Protein AF-A0A318T7P8-F1 (afdb_monomer)

InterPro dom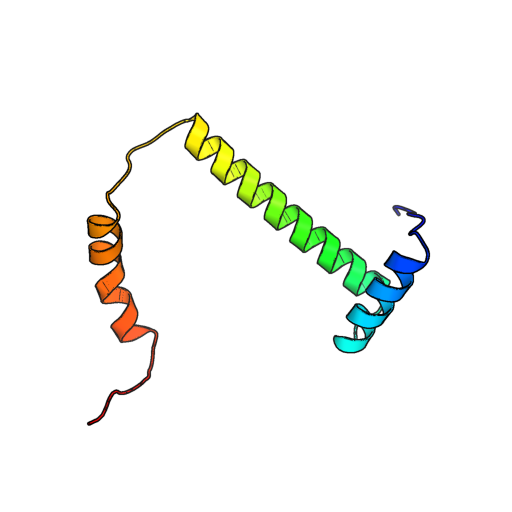ains:
  IPR010985 Ribbon-helix-helix [SSF47598] (2-41)

Radius of gyration: 21.21 Å; Cα contacts (8 Å, |Δi|>4): 17; chains: 1; bounding box: 53×39×42 Å

Sequence (80 aa):
MLALRLPPNIEKRLEKLARNEGKTKNEFALEVLMNHMEDLEDLAIAEQRIAEGGPTISLDEVMKKYAEIDKDVTGVDDQD

Structure (mmCIF, N/CA/C/O backbone):
data_AF-A0A318T7P8-F1
#
_entry.id   AF-A0A318T7P8-F1
#
loop_
_atom_site.group_PDB
_atom_site.id
_atom_site.type_symbol
_atom_site.label_atom_id
_atom_site.label_alt_id
_atom_site.label_comp_id
_atom_site.label_asym_id
_atom_site.label_entity_id
_atom_site.label_seq_id
_atom_site.pdbx_PDB_ins_code
_atom_site.Cartn_x
_atom_site.Cartn_y
_atom_site.Cartn_z
_atom_site.occupancy
_atom_site.B_iso_or_equiv
_atom_site.auth_seq_id
_atom_site.auth_comp_id
_atom_site.auth_asym_id
_atom_site.auth_atom_id
_atom_site.pdbx_PDB_model_num
ATOM 1 N N . MET A 1 1 ? -10.875 18.121 6.007 1.00 68.62 1 MET A N 1
ATOM 2 C CA . MET A 1 1 ? -11.216 16.884 6.740 1.00 68.62 1 MET A CA 1
ATOM 3 C C . MET A 1 1 ? -12.050 16.019 5.811 1.00 68.62 1 MET A C 1
ATOM 5 O O . MET A 1 1 ? -13.077 16.493 5.340 1.00 68.62 1 MET A O 1
ATOM 9 N N . LEU A 1 2 ? -11.575 14.820 5.478 1.00 78.94 2 LEU A N 1
ATOM 10 C CA . LEU A 1 2 ? -12.291 13.869 4.627 1.00 78.94 2 LEU A CA 1
ATOM 11 C C . LEU A 1 2 ? -13.084 12.916 5.531 1.00 78.94 2 LEU A C 1
ATOM 13 O O . LEU A 1 2 ? -12.493 12.239 6.366 1.00 78.94 2 LEU A O 1
ATOM 17 N N . ALA A 1 3 ? -14.410 12.892 5.401 1.00 85.56 3 ALA A N 1
ATOM 18 C CA . ALA A 1 3 ? -15.271 12.006 6.182 1.00 85.56 3 ALA A CA 1
ATOM 19 C C . ALA A 1 3 ? -15.698 10.810 5.325 1.00 85.56 3 ALA A C 1
ATOM 21 O O . ALA A 1 3 ? -16.476 10.962 4.383 1.00 85.56 3 ALA A O 1
ATOM 22 N N . LEU A 1 4 ? -15.195 9.623 5.661 1.00 87.25 4 LEU A N 1
ATOM 23 C CA . LEU A 1 4 ? -15.520 8.373 4.977 1.00 87.25 4 LEU A CA 1
ATOM 24 C C . LEU A 1 4 ? -16.375 7.496 5.889 1.00 87.25 4 LEU A C 1
ATOM 26 O O . LEU A 1 4 ? -16.063 7.322 7.066 1.00 87.25 4 LEU A O 1
ATOM 30 N N . ARG A 1 5 ? -17.449 6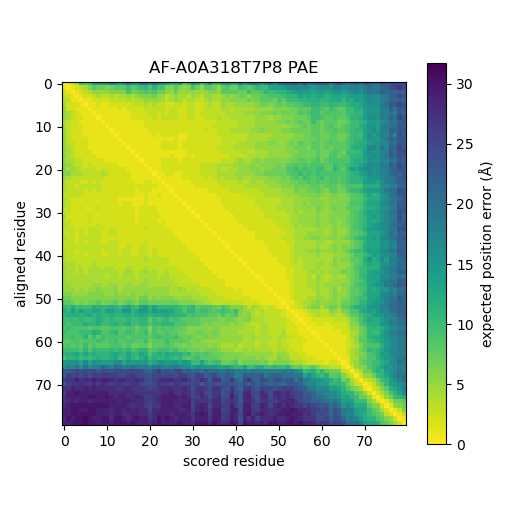.915 5.344 1.00 91.94 5 ARG A N 1
ATOM 31 C CA . ARG A 1 5 ? -18.175 5.843 6.033 1.00 91.94 5 ARG A CA 1
ATOM 32 C C . ARG A 1 5 ? -17.586 4.509 5.618 1.00 91.94 5 ARG A C 1
ATOM 34 O O . ARG A 1 5 ? -17.708 4.114 4.462 1.00 91.94 5 ARG A O 1
ATOM 41 N N . LEU A 1 6 ? -16.977 3.819 6.572 1.00 92.12 6 LEU A N 1
ATOM 42 C CA . LEU A 1 6 ? -16.466 2.476 6.349 1.00 92.12 6 LEU A CA 1
ATOM 43 C C . LEU A 1 6 ? -17.574 1.442 6.587 1.00 92.12 6 LEU A C 1
ATOM 45 O O . LEU A 1 6 ? -18.348 1.575 7.538 1.00 92.12 6 LEU A O 1
ATOM 49 N N . PRO A 1 7 ? -17.654 0.388 5.759 1.00 97.31 7 PRO A N 1
ATOM 50 C CA . PRO A 1 7 ? -18.470 -0.774 6.072 1.00 97.31 7 PRO A CA 1
ATOM 51 C C . PRO A 1 7 ? -18.074 -1.385 7.434 1.00 97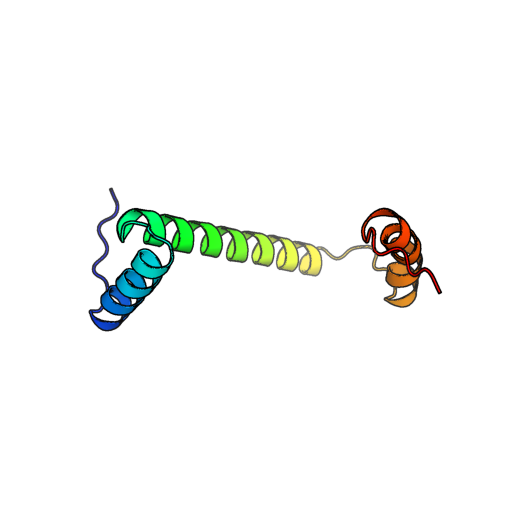.31 7 PRO A C 1
ATOM 53 O O . PRO A 1 7 ? -16.879 -1.443 7.747 1.00 97.31 7 PRO A O 1
ATOM 56 N N . PRO A 1 8 ? -19.025 -1.912 8.235 1.00 96.88 8 PRO A N 1
ATOM 57 C CA . PRO A 1 8 ? -18.744 -2.377 9.599 1.00 96.88 8 PRO A CA 1
ATOM 58 C C . PRO A 1 8 ? -17.658 -3.459 9.704 1.00 96.88 8 PRO A C 1
ATOM 60 O O . PRO A 1 8 ? -16.950 -3.549 10.705 1.00 96.88 8 PRO A O 1
ATOM 63 N N . ASN A 1 9 ? -17.517 -4.308 8.685 1.00 97.50 9 ASN A N 1
ATOM 64 C CA . ASN A 1 9 ? -16.475 -5.334 8.635 1.00 97.50 9 ASN A CA 1
ATOM 65 C C . ASN A 1 9 ? -15.075 -4.733 8.438 1.00 97.50 9 ASN A C 1
ATOM 67 O O . ASN A 1 9 ? -14.120 -5.220 9.041 1.00 97.50 9 ASN A O 1
ATOM 71 N N . ILE A 1 10 ? -14.951 -3.686 7.620 1.00 96.06 10 ILE A N 1
ATOM 72 C CA . ILE A 1 10 ? -13.688 -2.975 7.398 1.00 96.06 10 ILE A CA 1
ATOM 73 C C . ILE A 1 10 ? -13.303 -2.208 8.653 1.00 96.06 10 ILE A C 1
ATOM 75 O O . ILE A 1 10 ? -12.167 -2.319 9.105 1.00 96.06 10 ILE A O 1
ATOM 79 N N . GLU A 1 11 ? -14.259 -1.522 9.277 1.00 95.19 11 GLU A N 1
ATOM 80 C CA . GLU A 1 11 ? -14.002 -0.783 10.509 1.00 95.19 11 GLU A CA 1
ATOM 81 C C . GLU A 1 11 ? -13.495 -1.696 11.639 1.00 95.19 11 GLU A C 1
ATOM 83 O O . GLU A 1 11 ? -12.497 -1.380 12.287 1.00 95.19 11 GLU A O 1
ATOM 88 N N . LYS A 1 12 ? -14.109 -2.875 11.822 1.00 96.56 12 LYS A N 1
ATOM 89 C CA . LYS A 1 12 ? -13.645 -3.877 12.799 1.00 96.56 12 LYS A CA 1
ATOM 90 C C . LYS A 1 12 ? -12.232 -4.385 12.506 1.00 96.56 12 LYS A C 1
ATOM 92 O O . LYS A 1 12 ? -11.458 -4.610 13.434 1.00 96.56 12 LYS A O 1
ATOM 97 N N . ARG A 1 13 ? -11.895 -4.601 11.230 1.00 96.88 13 ARG A N 1
ATOM 98 C CA . ARG A 1 13 ? -10.549 -5.039 10.822 1.00 96.88 13 ARG A CA 1
ATOM 99 C C . ARG A 1 13 ? -9.512 -3.955 11.100 1.00 96.88 13 ARG A C 1
ATOM 101 O O . ARG A 1 13 ? -8.486 -4.261 11.697 1.00 96.88 13 ARG A O 1
ATOM 108 N N . LEU A 1 14 ? -9.812 -2.716 10.717 1.00 96.12 14 LEU A N 1
ATOM 109 C CA . LEU A 1 14 ? -8.961 -1.552 10.947 1.00 96.12 14 LEU A CA 1
ATOM 110 C C . LEU A 1 14 ? -8.690 -1.353 12.443 1.00 96.12 14 LEU A C 1
ATOM 112 O O . LEU A 1 14 ? -7.549 -1.169 12.844 1.00 96.12 14 LEU A O 1
ATOM 116 N N . GLU A 1 15 ? -9.723 -1.468 13.280 1.00 96.19 15 GLU A N 1
ATOM 117 C CA . GLU A 1 15 ? -9.585 -1.343 14.733 1.00 96.19 15 GLU A CA 1
ATOM 118 C C . GLU A 1 15 ? -8.714 -2.443 15.348 1.00 96.19 15 GLU A C 1
ATOM 120 O O . GLU A 1 15 ? -7.889 -2.169 16.220 1.00 96.19 15 GLU A O 1
ATOM 125 N N . LYS A 1 16 ? -8.871 -3.689 14.882 1.00 97.81 16 LYS A N 1
ATOM 126 C CA . LYS A 1 16 ? -8.049 -4.814 15.341 1.00 97.81 16 LYS A CA 1
ATOM 127 C C . LYS A 1 16 ? -6.572 -4.600 15.001 1.00 97.81 16 LYS A C 1
ATOM 129 O O . LYS A 1 16 ? -5.725 -4.827 15.858 1.00 97.81 16 LYS A O 1
ATOM 134 N N . LEU A 1 17 ? -6.277 -4.186 13.770 1.00 97.50 17 LEU A N 1
ATOM 135 C CA . LEU A 1 17 ? -4.906 -3.944 13.317 1.00 97.50 17 LEU A CA 1
ATOM 136 C C . LEU A 1 17 ? -4.274 -2.760 14.059 1.00 97.50 17 LEU A C 1
ATOM 138 O O . LEU A 1 17 ? -3.206 -2.921 14.639 1.00 97.50 17 LEU A O 1
ATOM 142 N N . ALA A 1 18 ? -4.991 -1.638 14.170 1.00 97.69 18 ALA A N 1
ATOM 143 C CA . ALA A 1 18 ? -4.529 -0.469 14.914 1.00 97.69 18 ALA A CA 1
ATOM 144 C C . ALA A 1 18 ? -4.170 -0.817 16.370 1.00 97.69 18 ALA A C 1
ATOM 146 O O . ALA A 1 18 ? -3.107 -0.445 16.861 1.00 97.69 18 ALA A O 1
ATOM 147 N N . ARG A 1 19 ? -5.022 -1.604 17.047 1.00 97.25 19 ARG A N 1
ATOM 148 C CA . ARG A 1 19 ? -4.772 -2.047 18.427 1.00 97.25 19 ARG A CA 1
ATOM 149 C C . ARG A 1 19 ? -3.527 -2.925 18.544 1.00 97.25 19 ARG A C 1
ATOM 151 O O . ARG A 1 19 ? -2.798 -2.782 19.520 1.00 97.25 19 ARG A O 1
ATOM 158 N N . ASN A 1 20 ? -3.292 -3.820 17.585 1.00 97.25 20 ASN A N 1
ATOM 159 C CA . ASN A 1 20 ? -2.109 -4.682 17.589 1.00 97.25 20 ASN A CA 1
ATOM 160 C C . ASN A 1 20 ? -0.805 -3.877 17.468 1.00 97.25 20 ASN A C 1
ATOM 162 O O . ASN A 1 20 ? 0.216 -4.306 17.994 1.00 97.25 20 ASN A O 1
ATOM 166 N N . GLU A 1 21 ? -0.856 -2.711 16.823 1.00 95.62 21 GLU A N 1
ATOM 167 C CA . GLU A 1 21 ? 0.284 -1.802 16.653 1.00 95.62 21 GLU A CA 1
ATOM 168 C C . GLU A 1 21 ? 0.338 -0.674 17.696 1.00 95.62 21 GLU A C 1
ATOM 170 O O . GLU A 1 21 ? 1.214 0.185 17.634 1.00 95.62 21 GLU A O 1
ATOM 175 N N . GLY A 1 22 ? -0.590 -0.649 18.661 1.00 97.12 22 GLY A N 1
ATOM 176 C CA . GLY A 1 22 ? -0.651 0.399 19.684 1.00 97.12 22 GLY A CA 1
ATOM 177 C C . GLY A 1 22 ? -1.058 1.780 19.153 1.00 97.12 22 GLY A C 1
ATOM 178 O O . GLY A 1 22 ? -0.800 2.781 19.816 1.00 97.12 22 GLY A O 1
ATOM 179 N N . LYS A 1 23 ? -1.700 1.842 17.982 1.00 96.62 23 LYS A N 1
ATOM 180 C CA . LYS A 1 23 ? -2.123 3.078 17.304 1.00 96.62 23 LYS A CA 1
ATOM 181 C C . LYS A 1 23 ? -3.625 3.318 17.462 1.00 96.62 23 LYS A C 1
ATOM 183 O O . LYS A 1 23 ? -4.416 2.382 17.630 1.00 96.62 23 LYS A O 1
ATOM 188 N N . THR A 1 24 ? -4.062 4.574 17.365 1.00 96.50 24 THR A N 1
ATOM 189 C CA . THR A 1 24 ? -5.494 4.868 17.213 1.00 96.50 24 THR A CA 1
ATOM 190 C C . THR A 1 24 ? -5.988 4.451 15.827 1.00 96.50 24 THR A C 1
ATOM 192 O O . THR A 1 24 ? -5.231 4.363 14.862 1.00 96.50 24 THR A O 1
ATOM 195 N N . LYS A 1 25 ? -7.306 4.247 15.700 1.00 92.25 25 LYS A N 1
ATOM 196 C CA . LYS A 1 25 ? -7.954 3.933 14.416 1.00 92.25 25 LYS A CA 1
ATOM 197 C C . LYS A 1 25 ? -7.629 4.969 13.331 1.00 92.25 25 LYS A C 1
ATOM 199 O O . LYS A 1 25 ? -7.467 4.595 12.178 1.00 92.25 25 LYS A O 1
ATOM 204 N N . ASN A 1 26 ? -7.548 6.249 13.702 1.00 93.12 26 ASN A N 1
ATOM 205 C CA . ASN A 1 26 ? -7.290 7.335 12.760 1.00 93.12 26 ASN A CA 1
ATOM 206 C C . ASN A 1 26 ? -5.827 7.364 12.302 1.00 93.12 26 ASN A C 1
ATOM 208 O O . ASN A 1 26 ? -5.581 7.472 11.108 1.00 93.12 26 ASN A O 1
ATOM 212 N N . GLU A 1 27 ? -4.871 7.229 13.225 1.00 95.44 27 GLU A N 1
ATOM 213 C CA . GLU A 1 27 ? -3.441 7.176 12.878 1.00 95.44 27 GLU A CA 1
ATOM 214 C C . GLU A 1 27 ? -3.152 5.994 11.954 1.00 95.44 27 GLU A C 1
ATOM 216 O O . GLU A 1 27 ? -2.581 6.173 10.883 1.00 95.44 27 GLU A O 1
ATOM 221 N N . PHE A 1 28 ? -3.649 4.810 12.315 1.00 96.12 28 PHE A N 1
ATOM 222 C CA . PHE A 1 28 ? -3.459 3.614 11.505 1.00 96.12 28 PHE A CA 1
ATOM 223 C C . PHE A 1 28 ? -4.154 3.710 10.136 1.00 96.12 28 PHE A C 1
ATOM 225 O O . PHE A 1 28 ? -3.614 3.255 9.134 1.00 96.12 28 PHE A O 1
ATOM 232 N N . ALA A 1 29 ? -5.337 4.331 10.053 1.00 95.00 29 ALA A N 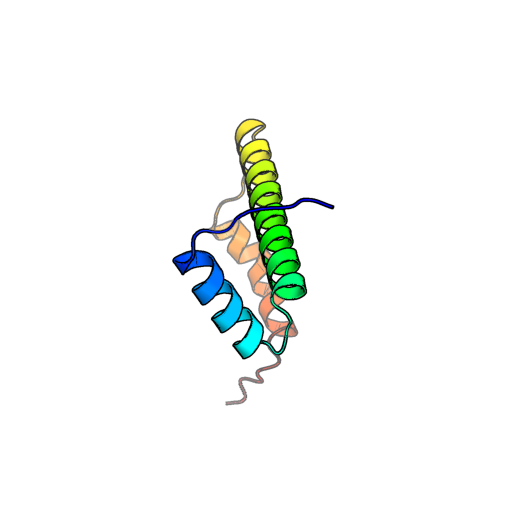1
ATOM 233 C CA . ALA A 1 29 ? -6.010 4.549 8.771 1.00 95.00 29 ALA A CA 1
ATOM 234 C C . ALA A 1 29 ? -5.213 5.458 7.831 1.00 95.00 29 ALA A C 1
ATOM 236 O O . ALA A 1 29 ? -5.155 5.189 6.633 1.00 95.00 29 ALA A O 1
ATOM 237 N N . LEU A 1 30 ? -4.635 6.535 8.369 1.00 95.38 30 LEU A N 1
ATOM 238 C CA . LEU A 1 30 ? -3.822 7.470 7.594 1.00 95.38 30 LEU A CA 1
ATOM 239 C C . LEU A 1 30 ? -2.554 6.796 7.079 1.00 95.38 30 LEU A C 1
ATOM 241 O O . LEU A 1 30 ? -2.221 6.957 5.912 1.00 95.38 30 LEU A O 1
ATOM 245 N N . GLU A 1 31 ? -1.896 6.006 7.920 1.00 95.88 31 GLU A N 1
ATOM 246 C CA . GLU A 1 31 ? -0.711 5.242 7.539 1.00 95.88 31 GLU A CA 1
ATOM 247 C C . GLU A 1 31 ? -1.010 4.211 6.449 1.00 95.88 31 GLU A C 1
ATOM 249 O O . GLU A 1 31 ? -0.334 4.191 5.428 1.00 95.88 31 GLU A O 1
ATOM 254 N N . VAL A 1 32 ? -2.070 3.411 6.604 1.00 95.50 32 VAL A N 1
ATOM 255 C CA . VAL A 1 32 ? -2.479 2.438 5.576 1.00 95.50 32 VAL A CA 1
ATOM 256 C C . VAL A 1 32 ? -2.805 3.129 4.253 1.00 95.50 32 VAL A C 1
ATOM 258 O O . VAL A 1 32 ? -2.460 2.611 3.193 1.00 95.50 32 VAL A O 1
ATOM 261 N N . LEU A 1 33 ? -3.474 4.285 4.299 1.00 95.62 33 LEU A N 1
ATOM 262 C CA . LEU A 1 33 ? -3.774 5.054 3.095 1.00 95.62 33 LEU A CA 1
ATOM 263 C C . LEU A 1 33 ? -2.494 5.571 2.432 1.00 95.62 33 LEU A C 1
ATOM 265 O O . LEU A 1 33 ? -2.365 5.441 1.222 1.00 95.62 33 LEU A O 1
ATOM 269 N N . MET A 1 34 ? -1.571 6.129 3.214 1.00 97.38 34 MET A N 1
ATOM 270 C CA . MET A 1 34 ? -0.301 6.662 2.722 1.00 97.38 34 MET A CA 1
ATOM 271 C C . MET A 1 34 ? 0.548 5.567 2.077 1.00 97.38 34 MET A C 1
ATOM 273 O O . MET A 1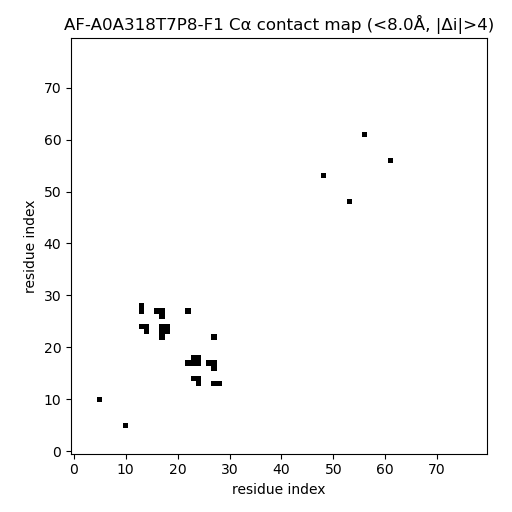 34 ? 0.926 5.716 0.922 1.00 97.38 34 MET A O 1
ATOM 277 N N . ASN A 1 35 ? 0.721 4.427 2.749 1.00 97.31 35 ASN A N 1
ATOM 278 C CA . ASN A 1 35 ? 1.461 3.290 2.200 1.00 97.31 35 ASN A CA 1
ATOM 279 C C . ASN A 1 35 ? 0.826 2.780 0.897 1.00 97.31 35 ASN A C 1
ATOM 281 O O . ASN A 1 35 ? 1.523 2.477 -0.062 1.00 97.31 35 ASN A O 1
ATOM 285 N N . HIS A 1 36 ? -0.510 2.728 0.824 1.00 97.25 36 HIS A N 1
ATOM 286 C CA . HIS A 1 36 ? -1.174 2.323 -0.413 1.00 97.25 36 HIS A CA 1
ATOM 287 C C . HIS A 1 36 ? -0.991 3.344 -1.544 1.00 97.25 36 HIS A C 1
ATOM 289 O O . HIS A 1 36 ? -0.930 2.960 -2.708 1.00 97.25 36 HIS A O 1
ATOM 295 N N . MET A 1 37 ? -0.925 4.640 -1.226 1.00 98.12 37 MET A N 1
ATOM 296 C CA . MET A 1 37 ? -0.612 5.667 -2.220 1.00 98.12 37 MET A CA 1
ATOM 297 C C . MET A 1 37 ? 0.820 5.513 -2.737 1.00 98.12 37 MET A C 1
ATOM 299 O O . MET A 1 37 ? 1.005 5.550 -3.948 1.00 98.12 37 MET A O 1
ATOM 303 N N . GLU A 1 38 ? 1.789 5.257 -1.856 1.00 98.25 38 GLU A N 1
ATOM 304 C CA . GLU A 1 38 ? 3.179 4.974 -2.241 1.00 98.25 38 GLU A CA 1
ATOM 305 C C . GLU A 1 38 ? 3.266 3.757 -3.179 1.00 98.25 38 GLU A C 1
ATOM 307 O O . GLU A 1 38 ? 3.854 3.862 -4.253 1.00 98.25 38 GLU A O 1
ATOM 312 N N . ASP A 1 39 ? 2.578 2.651 -2.863 1.00 98.38 39 ASP A N 1
ATOM 313 C CA . ASP A 1 39 ? 2.521 1.468 -3.740 1.00 98.38 39 ASP A CA 1
ATOM 314 C C . ASP A 1 39 ? 1.976 1.801 -5.146 1.00 98.38 39 ASP A C 1
ATOM 316 O O . ASP A 1 39 ? 2.447 1.275 -6.160 1.00 98.38 39 ASP A O 1
ATOM 320 N N . LEU A 1 40 ? 0.946 2.656 -5.222 1.00 98.50 40 LEU A N 1
ATOM 321 C CA . LEU A 1 40 ? 0.344 3.074 -6.492 1.00 98.50 40 LEU A CA 1
ATOM 322 C C . LEU A 1 40 ? 1.276 3.990 -7.293 1.00 98.50 40 LEU A C 1
ATOM 324 O O . LEU A 1 40 ? 1.314 3.898 -8.521 1.00 98.50 40 LEU A O 1
ATOM 328 N N . GLU A 1 41 ? 2.014 4.868 -6.619 1.00 98.25 41 GLU A N 1
ATOM 329 C CA . GLU A 1 41 ? 2.997 5.758 -7.237 1.00 98.25 41 GLU A CA 1
ATOM 330 C C . GLU A 1 41 ? 4.195 4.968 -7.781 1.00 98.25 41 GLU A C 1
ATOM 332 O O . GLU A 1 41 ? 4.594 5.172 -8.932 1.00 98.25 41 GLU A O 1
ATOM 337 N N . ASP A 1 42 ? 4.702 4.002 -7.014 1.00 98.12 42 ASP A N 1
ATOM 338 C CA . ASP A 1 42 ? 5.771 3.097 -7.442 1.00 98.12 42 ASP A CA 1
ATOM 339 C C . ASP A 1 42 ? 5.358 2.268 -8.661 1.00 98.12 42 ASP A C 1
ATOM 341 O O . ASP A 1 42 ? 6.117 2.155 -9.635 1.00 98.12 42 ASP A O 1
ATOM 345 N N . LEU A 1 43 ? 4.133 1.730 -8.649 1.00 98.19 43 LEU A N 1
ATOM 346 C CA . LEU A 1 43 ? 3.576 1.013 -9.794 1.00 98.19 43 LEU A CA 1
ATOM 347 C C . LEU A 1 43 ? 3.493 1.919 -11.027 1.00 98.19 43 LEU A C 1
ATOM 349 O O . LEU A 1 43 ? 3.932 1.516 -12.105 1.00 98.19 43 LEU A O 1
ATOM 353 N N . ALA A 1 44 ? 2.990 3.145 -10.877 1.00 98.00 44 ALA A N 1
ATOM 354 C CA . ALA A 1 44 ? 2.866 4.085 -11.988 1.00 98.00 44 ALA A CA 1
ATOM 355 C C . ALA A 1 44 ? 4.233 4.426 -12.609 1.00 98.00 44 ALA A C 1
ATOM 357 O O . ALA A 1 44 ? 4.372 4.454 -13.834 1.00 98.00 44 ALA A O 1
ATOM 358 N N . ILE A 1 45 ? 5.266 4.627 -11.784 1.00 97.38 45 ILE A N 1
ATOM 359 C CA . ILE A 1 45 ? 6.639 4.857 -12.259 1.00 97.38 45 ILE A CA 1
ATOM 360 C C . ILE A 1 45 ? 7.167 3.625 -13.007 1.00 97.38 45 ILE A C 1
ATOM 362 O O . ILE A 1 45 ? 7.815 3.762 -14.050 1.00 97.38 45 ILE A O 1
ATOM 366 N N . ALA A 1 46 ? 6.915 2.418 -12.496 1.00 96.19 46 ALA A N 1
ATOM 367 C CA . ALA A 1 46 ? 7.330 1.182 -13.155 1.00 96.19 46 ALA A CA 1
ATOM 368 C C . ALA A 1 46 ? 6.651 1.010 -14.524 1.00 96.19 46 ALA A C 1
ATOM 370 O O . ALA A 1 46 ? 7.332 0.732 -15.515 1.00 96.19 46 ALA A O 1
ATOM 371 N N . GLU A 1 47 ? 5.338 1.234 -14.603 1.00 97.25 47 GLU A N 1
ATOM 372 C CA . GLU A 1 47 ? 4.576 1.192 -15.855 1.00 97.25 47 GLU A CA 1
ATOM 373 C C . GLU A 1 47 ? 5.085 2.224 -16.863 1.00 97.25 47 GLU A C 1
ATOM 375 O O . GLU A 1 47 ? 5.293 1.893 -18.034 1.00 97.25 47 GLU A O 1
ATOM 380 N N . GLN A 1 48 ? 5.364 3.450 -16.408 1.00 96.56 48 GLN A N 1
ATOM 381 C CA . GLN A 1 48 ? 5.937 4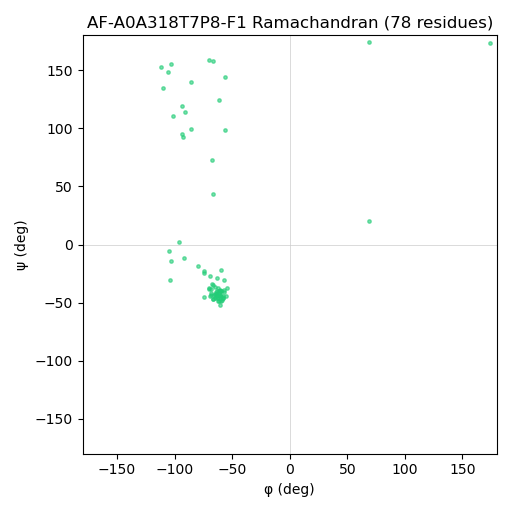.493 -17.253 1.00 96.56 48 GLN A CA 1
ATOM 382 C C . GLN A 1 48 ? 7.281 4.056 -17.850 1.00 96.56 48 GLN A C 1
ATOM 384 O O . GLN A 1 48 ? 7.475 4.170 -19.058 1.00 96.56 48 GLN A O 1
ATOM 389 N N . ARG A 1 49 ? 8.192 3.502 -17.041 1.00 94.38 49 ARG A N 1
ATOM 390 C CA . ARG A 1 49 ? 9.504 3.026 -17.522 1.00 94.38 49 ARG A CA 1
ATOM 391 C C . ARG A 1 49 ? 9.379 1.895 -18.540 1.00 94.38 49 ARG A C 1
ATOM 393 O O . ARG A 1 49 ? 10.153 1.845 -19.493 1.00 94.38 49 ARG A O 1
ATOM 400 N N . ILE A 1 50 ? 8.417 0.991 -18.352 1.00 94.81 50 ILE A N 1
ATOM 401 C CA . ILE A 1 50 ? 8.137 -0.075 -19.324 1.00 94.81 50 ILE A CA 1
ATOM 402 C C . ILE A 1 50 ? 7.645 0.531 -20.643 1.00 94.81 50 ILE A C 1
ATOM 404 O O . ILE A 1 50 ? 8.098 0.114 -21.708 1.00 94.81 50 ILE A O 1
ATOM 408 N N . ALA A 1 51 ? 6.742 1.512 -20.575 1.00 96.19 51 ALA A N 1
ATOM 409 C CA . ALA A 1 51 ? 6.162 2.155 -21.749 1.00 96.19 51 ALA A CA 1
ATOM 410 C C . ALA A 1 51 ? 7.176 3.003 -22.535 1.00 96.19 51 ALA A C 1
ATOM 412 O O . ALA A 1 51 ? 7.185 2.960 -23.765 1.00 96.19 51 ALA A O 1
ATOM 413 N N . GLU A 1 52 ? 8.030 3.759 -21.844 1.00 96.56 52 GLU A N 1
ATOM 414 C CA . GLU A 1 52 ? 9.102 4.554 -22.460 1.00 96.56 52 GLU A CA 1
ATOM 415 C C . GLU A 1 52 ? 10.207 3.667 -23.053 1.00 96.56 52 GLU A C 1
ATOM 417 O O . GLU A 1 52 ? 10.864 4.047 -24.025 1.00 96.56 52 GLU A O 1
ATOM 422 N N . GLY A 1 53 ? 10.379 2.464 -22.499 1.00 91.25 53 GLY A N 1
ATOM 423 C CA . GLY A 1 53 ? 11.469 1.566 -22.841 1.00 91.25 53 GLY A CA 1
ATOM 424 C C . GLY A 1 53 ? 12.823 2.098 -22.366 1.00 91.25 53 GLY A C 1
ATOM 425 O O . GLY A 1 53 ? 12.968 3.201 -21.843 1.00 91.25 53 GLY A O 1
ATOM 426 N N . GLY A 1 54 ? 13.864 1.289 -22.526 1.00 88.94 54 GLY A N 1
ATOM 427 C CA . GLY A 1 54 ? 15.205 1.673 -22.110 1.00 88.94 54 GLY A CA 1
ATOM 428 C C . GLY A 1 54 ? 16.205 0.537 -22.264 1.00 88.94 54 GLY A C 1
ATOM 429 O O . GLY A 1 54 ? 15.820 -0.587 -22.595 1.00 88.94 54 GLY A O 1
ATOM 430 N N . PRO A 1 55 ? 17.499 0.812 -22.045 1.00 88.44 55 PRO A N 1
ATOM 431 C CA . PRO A 1 55 ? 18.506 -0.235 -22.028 1.00 88.44 55 PRO A CA 1
ATOM 432 C C . PRO A 1 55 ? 18.201 -1.225 -20.899 1.00 88.44 55 PRO A C 1
ATOM 434 O O . PRO A 1 55 ? 18.085 -0.851 -19.733 1.00 88.44 55 PRO A O 1
ATOM 437 N N . THR A 1 56 ? 18.089 -2.498 -21.257 1.00 90.38 56 THR A N 1
ATOM 438 C CA . THR A 1 56 ? 17.923 -3.609 -20.320 1.00 90.38 56 THR A CA 1
ATOM 439 C C . THR A 1 56 ? 19.229 -4.383 -20.213 1.00 90.38 56 THR A C 1
ATOM 441 O O . THR A 1 56 ? 19.950 -4.509 -21.202 1.00 90.38 56 THR A O 1
ATOM 444 N N . ILE A 1 57 ? 19.502 -4.950 -19.044 1.00 93.12 57 ILE A N 1
ATOM 445 C CA . ILE A 1 57 ? 20.569 -5.935 -18.849 1.00 93.12 57 ILE A CA 1
ATOM 446 C C . ILE A 1 57 ? 19.946 -7.295 -18.544 1.00 93.12 5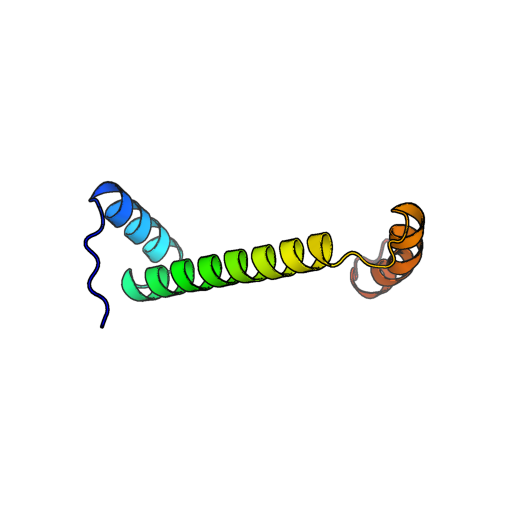7 ILE A C 1
ATOM 448 O O . ILE A 1 57 ? 18.825 -7.375 -18.034 1.00 93.12 57 ILE A O 1
ATOM 452 N N . SER A 1 58 ? 20.653 -8.363 -18.886 1.00 94.94 58 SER A N 1
ATOM 453 C CA . SER A 1 58 ? 20.249 -9.728 -18.552 1.00 94.94 58 SER A CA 1
ATOM 454 C C . SER A 1 58 ? 20.289 -9.963 -17.039 1.00 94.94 58 SER A C 1
ATOM 456 O O . SER A 1 58 ? 21.008 -9.284 -16.305 1.00 94.94 58 SER A O 1
ATOM 458 N N . LEU A 1 59 ? 19.538 -10.960 -16.561 1.00 93.12 59 LEU A N 1
ATOM 459 C CA . LEU A 1 59 ? 19.573 -11.353 -15.151 1.00 93.12 59 LEU A CA 1
ATOM 460 C C . LEU A 1 59 ? 20.998 -11.722 -14.699 1.00 93.12 59 LEU A C 1
ATOM 462 O O . LEU A 1 59 ? 21.405 -11.317 -13.615 1.00 93.12 59 LEU A O 1
ATOM 466 N N . ASP A 1 60 ? 21.779 -12.402 -15.544 1.00 94.88 60 ASP A N 1
ATOM 467 C CA . ASP A 1 60 ? 23.176 -12.753 -15.254 1.00 94.88 60 ASP A CA 1
ATOM 468 C C . ASP A 1 60 ? 24.050 -11.508 -15.030 1.00 94.88 60 ASP A C 1
ATOM 470 O O . ASP A 1 60 ? 24.881 -11.473 -14.119 1.00 94.88 60 ASP A O 1
ATOM 474 N N . GLU A 1 61 ? 23.843 -10.451 -15.821 1.00 94.75 61 GLU A N 1
ATOM 475 C CA . GLU A 1 61 ? 24.540 -9.172 -15.655 1.00 94.75 61 GLU A CA 1
ATOM 476 C C . GLU A 1 61 ? 24.112 -8.442 -14.376 1.00 94.75 61 GLU A C 1
ATOM 478 O O . GLU A 1 61 ? 24.969 -7.869 -13.699 1.00 94.75 61 GLU A O 1
ATOM 483 N N . VAL A 1 62 ? 22.823 -8.488 -14.007 1.00 93.31 62 VAL A N 1
ATOM 484 C CA . VAL A 1 62 ? 22.335 -7.955 -12.719 1.00 93.31 62 VAL A CA 1
ATOM 485 C C . VAL A 1 62 ? 23.008 -8.694 -11.567 1.00 93.31 62 VAL A C 1
ATOM 487 O O . VAL A 1 62 ? 23.608 -8.060 -10.701 1.00 93.31 62 VAL A O 1
ATOM 490 N N . MET A 1 63 ? 22.958 -10.026 -11.578 1.00 92.50 63 MET A N 1
ATOM 491 C CA . MET A 1 63 ? 23.544 -10.864 -10.532 1.00 92.50 63 MET A CA 1
ATOM 492 C C . MET A 1 63 ? 25.036 -10.584 -10.386 1.00 92.50 63 MET A C 1
ATOM 494 O O . MET A 1 63 ? 25.507 -10.333 -9.281 1.00 92.50 63 MET A O 1
ATOM 498 N N . LYS A 1 64 ? 25.776 -10.514 -11.497 1.00 92.31 64 LYS A N 1
ATOM 499 C CA . LYS A 1 64 ? 27.200 -10.161 -11.478 1.00 92.31 64 LYS A CA 1
ATOM 500 C C . LYS A 1 64 ? 27.454 -8.762 -10.908 1.00 92.31 64 LYS A C 1
ATOM 502 O O . LYS A 1 64 ? 28.430 -8.579 -10.189 1.00 92.31 64 LYS A O 1
ATOM 507 N N . LYS A 1 65 ? 26.603 -7.781 -11.222 1.00 90.38 65 LYS A N 1
ATOM 508 C CA . LYS A 1 65 ? 26.747 -6.393 -10.754 1.00 90.38 65 LYS A CA 1
ATOM 509 C C . LYS A 1 65 ? 26.551 -6.250 -9.242 1.00 90.38 65 LYS A C 1
ATOM 511 O O . LYS A 1 65 ? 27.200 -5.400 -8.642 1.00 90.38 65 LYS A O 1
ATOM 516 N N . TYR A 1 66 ? 25.664 -7.046 -8.645 1.00 87.00 66 TYR A N 1
ATOM 517 C CA . TYR A 1 66 ? 25.315 -6.949 -7.222 1.00 87.00 66 TYR A CA 1
ATOM 518 C C . TYR A 1 66 ? 25.917 -8.059 -6.342 1.00 87.00 66 TYR A C 1
ATOM 520 O O . TYR A 1 66 ? 25.837 -7.956 -5.123 1.00 87.00 66 TYR A O 1
ATOM 528 N N . ALA A 1 67 ? 26.586 -9.064 -6.918 1.00 81.19 67 ALA A N 1
ATOM 529 C CA . ALA A 1 67 ? 27.215 -10.171 -6.183 1.00 81.19 67 ALA A CA 1
ATOM 530 C C . ALA A 1 67 ? 28.298 -9.747 -5.167 1.00 81.19 67 ALA A C 1
ATOM 532 O O . ALA A 1 67 ? 28.595 -10.501 -4.247 1.00 81.19 67 ALA A O 1
ATOM 533 N N . GLU A 1 68 ? 28.904 -8.566 -5.317 1.00 66.19 68 GLU A N 1
ATOM 534 C CA . GLU A 1 68 ? 29.952 -8.074 -4.405 1.00 66.19 68 GLU A CA 1
ATOM 535 C C . GLU A 1 68 ? 29.409 -7.225 -3.246 1.00 66.19 68 GLU A C 1
ATOM 537 O O . GLU A 1 68 ? 30.133 -6.974 -2.290 1.00 66.19 68 GLU A O 1
ATOM 542 N N . ILE A 1 69 ? 28.136 -6.815 -3.294 1.00 60.03 69 ILE A N 1
ATOM 543 C CA . ILE A 1 69 ? 27.514 -5.973 -2.256 1.00 60.03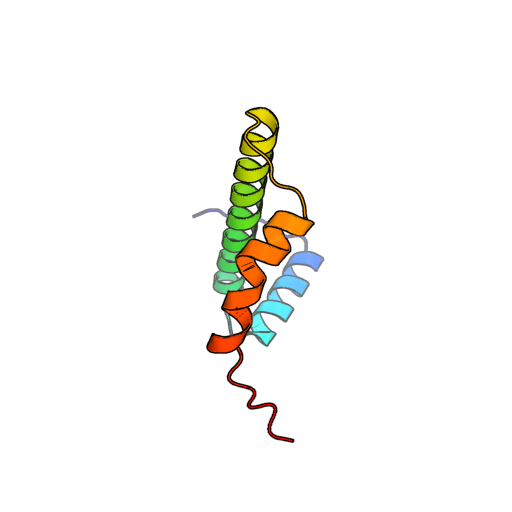 69 ILE A CA 1
ATOM 544 C C . ILE A 1 69 ? 27.104 -6.804 -1.023 1.00 60.03 69 ILE A C 1
ATOM 546 O O . ILE A 1 69 ? 26.958 -6.260 0.068 1.00 60.03 69 ILE A O 1
ATOM 550 N N . ASP A 1 70 ? 26.991 -8.127 -1.168 1.00 54.31 70 ASP A N 1
ATOM 551 C CA . ASP A 1 70 ? 26.538 -9.037 -0.106 1.00 54.31 70 ASP A CA 1
ATOM 552 C C . ASP A 1 70 ? 27.601 -9.277 0.987 1.00 54.31 70 ASP A C 1
ATOM 554 O O . ASP A 1 70 ? 27.268 -9.548 2.136 1.00 54.31 70 ASP A O 1
ATOM 558 N N . LYS A 1 71 ? 28.896 -9.104 0.676 1.00 53.53 71 LYS A N 1
ATOM 559 C CA . LYS A 1 71 ? 29.986 -9.399 1.628 1.00 53.53 71 LYS A CA 1
ATOM 560 C C . LYS A 1 71 ? 30.158 -8.370 2.748 1.00 53.53 71 LYS A C 1
ATOM 562 O O . LYS A 1 71 ? 30.703 -8.718 3.788 1.00 53.53 71 LYS A O 1
ATOM 567 N N . ASP A 1 72 ? 29.693 -7.137 2.551 1.00 54.50 72 ASP A N 1
ATOM 568 C CA . ASP A 1 72 ? 29.872 -6.049 3.525 1.00 54.50 72 ASP A CA 1
ATOM 569 C C . ASP A 1 72 ? 28.596 -5.744 4.336 1.00 54.50 72 ASP A C 1
ATOM 571 O O . ASP A 1 72 ? 28.663 -5.045 5.349 1.00 54.50 72 ASP A O 1
ATOM 575 N N . VAL A 1 73 ? 27.423 -6.242 3.914 1.00 57.66 73 VAL A N 1
ATOM 576 C CA . VAL A 1 73 ? 26.120 -5.893 4.525 1.00 57.66 73 VAL A CA 1
ATOM 577 C C . VAL A 1 73 ? 25.573 -7.005 5.424 1.00 57.66 73 VAL A C 1
ATOM 579 O O . VAL A 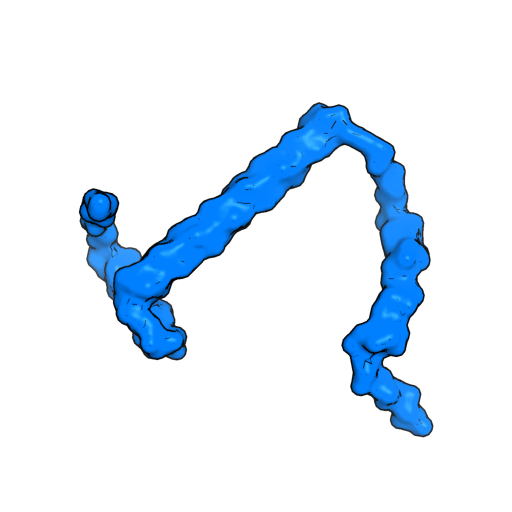1 73 ? 24.931 -6.706 6.434 1.00 57.66 73 VAL A O 1
ATOM 582 N N . THR A 1 74 ? 25.868 -8.277 5.145 1.00 54.91 74 THR A N 1
ATOM 583 C CA . THR A 1 74 ? 25.575 -9.360 6.087 1.00 54.91 74 THR A CA 1
ATOM 584 C C . THR A 1 74 ? 26.803 -9.593 6.957 1.00 54.91 74 THR A C 1
ATOM 586 O O . THR A 1 74 ? 27.683 -10.367 6.603 1.00 54.91 74 THR A O 1
ATOM 589 N N . GLY A 1 75 ? 26.876 -8.931 8.114 1.00 52.91 75 GLY A N 1
ATOM 590 C CA . GLY A 1 75 ? 27.855 -9.229 9.171 1.00 52.91 75 GLY A CA 1
ATOM 591 C C . GLY A 1 75 ? 27.635 -10.603 9.822 1.00 52.91 75 GLY A C 1
ATOM 592 O O . GLY A 1 75 ? 27.630 -10.714 11.045 1.00 52.91 75 GLY A O 1
ATOM 593 N N . VAL A 1 76 ? 27.370 -11.632 9.019 1.00 56.09 76 VAL A N 1
ATOM 594 C CA . VAL A 1 76 ? 27.441 -13.026 9.426 1.00 56.09 76 VAL A CA 1
ATOM 595 C C . VAL A 1 76 ? 28.839 -13.465 9.033 1.00 56.09 76 VAL A C 1
ATOM 597 O O . VAL A 1 76 ? 29.108 -13.780 7.878 1.00 56.09 76 VAL A O 1
ATOM 600 N N . ASP A 1 77 ? 29.743 -13.396 10.007 1.00 48.78 77 ASP A N 1
ATOM 601 C CA . ASP A 1 77 ? 30.990 -14.139 9.961 1.00 48.78 77 ASP A CA 1
ATOM 602 C C . ASP A 1 77 ? 30.626 -15.621 9.781 1.00 48.78 77 ASP A C 1
ATOM 604 O O . ASP A 1 77 ? 30.282 -16.309 10.745 1.00 48.78 77 ASP A O 1
ATOM 608 N N . ASP A 1 78 ? 30.692 -16.115 8.546 1.00 57.44 78 ASP A N 1
ATOM 609 C CA . ASP A 1 78 ? 30.866 -17.538 8.268 1.00 57.44 78 ASP A CA 1
ATOM 610 C C . ASP A 1 78 ? 32.280 -17.920 8.750 1.00 57.44 78 ASP A C 1
ATOM 612 O O . ASP A 1 78 ? 33.222 -18.063 7.969 1.00 57.44 78 ASP A O 1
ATOM 616 N N . GLN A 1 79 ? 32.465 -17.989 10.072 1.00 45.19 79 GLN A N 1
ATOM 617 C CA . GLN A 1 79 ? 33.603 -18.675 10.672 1.00 45.19 79 GLN A CA 1
ATOM 618 C C . GLN A 1 79 ? 33.249 -20.154 10.816 1.00 45.19 79 GLN A C 1
ATOM 620 O O . GLN A 1 79 ? 32.556 -20.552 11.754 1.00 45.19 79 GLN A O 1
ATOM 625 N N . ASP A 1 80 ? 33.740 -20.933 9.851 1.00 46.28 80 ASP A N 1
ATOM 626 C CA . ASP A 1 80 ? 34.140 -22.330 10.058 1.00 46.28 80 ASP A CA 1
ATOM 627 C C . ASP A 1 80 ? 35.208 -22.448 11.167 1.00 46.28 80 ASP A C 1
ATOM 629 O O . ASP A 1 80 ? 36.113 -21.576 11.232 1.00 46.28 80 ASP A O 1
#

pLDDT: mean 87.78, std 15.54, range [45.19, 98.5]

Secondary structure (DSSP, 8-state):
-------HHHHHHHHHHHHHTT--HHHHHHHHHHHHHHHHHHHHHHHHHHHH------HHHHHHHHTTTHHHH-------

Mean predicted aligned error: 8.98 Å

Solvent-accessible surface area (backbone atoms only — not comparable to full-atom values): 5007 Å² total; per-residue (Å²): 138,88,89,78,88,69,56,72,71,56,47,52,50,49,44,53,53,14,55,76,71,75,40,52,56,65,60,40,50,52,50,56,52,49,55,53,49,50,54,52,53,55,49,50,54,50,52,49,50,62,73,73,52,75,96,79,76,53,69,68,56,51,48,64,72,52,64,72,60,56,74,79,71,54,88,67,81,84,71,128

Foldseek 3Di:
DDDDDDDPVVQVVLCVVCVVVVHDSVVSVVVVVVVVVVVVVVVVVVVVCVVVDDDDDDPVVVCVVCVVVVVPPPPPPPDD

Organism: NCBI:txid314237